Protein AF-A0A969SVI1-F1 (afdb_monomer)

Radius of gyration: 12.45 Å; Cα contacts (8 Å, |Δi|>4): 47; chains: 1; bounding box: 29×22×37 Å

pLDDT: mean 82.42, std 8.95, range [38.66, 89.56]

Foldseek 3Di:
DVVVLVVLLVVLCVVQPPDDDDDDDDDCVVVVVVCVVQVPPAPPKDWDVPDDDIDMDHDDSNPSVVVCCVVVVDDD

Mean predicted aligned error: 5.46 Å

Secondary structure (DSSP, 8-state):
-HHHHHHHHHHHHHHH--S--------TTT-HHHHHHTT--SSSEEEE-SSSSPEEEES-TT-HHHHHHHHH----

Structure (mmCIF, N/CA/C/O backbone):
data_AF-A0A969SVI1-F1
#
_entry.id   AF-A0A969SVI1-F1
#
loop_
_atom_site.group_PDB
_atom_site.id
_atom_site.type_symbol
_atom_site.label_atom_id
_atom_site.label_alt_id
_atom_site.label_comp_id
_atom_site.label_asym_id
_atom_site.label_entity_id
_atom_site.label_seq_id
_atom_site.pdbx_PDB_ins_code
_atom_site.Cartn_x
_atom_site.Cartn_y
_atom_site.Cartn_z
_atom_site.occupancy
_atom_site.B_iso_or_equiv
_atom_site.auth_seq_id
_atom_site.auth_comp_id
_atom_site.auth_asym_id
_atom_site.auth_atom_id
_atom_site.pdbx_PDB_model_num
ATOM 1 N N . VAL A 1 1 ? -3.088 -6.263 -17.349 1.00 62.06 1 VAL A N 1
ATOM 2 C CA . VAL A 1 1 ? -2.905 -7.039 -16.093 1.00 62.06 1 VAL A CA 1
ATOM 3 C C . VAL A 1 1 ? -3.037 -6.137 -14.867 1.00 62.06 1 VAL A C 1
ATOM 5 O O . VAL A 1 1 ? -3.913 -6.393 -14.055 1.00 62.06 1 VAL A O 1
ATOM 8 N N . THR A 1 2 ? -2.276 -5.039 -14.773 1.00 71.62 2 THR A N 1
ATOM 9 C CA . THR A 1 2 ? -2.313 -4.081 -13.644 1.00 71.62 2 THR A CA 1
ATOM 10 C C . THR A 1 2 ? -3.698 -3.494 -13.351 1.00 71.62 2 THR A C 1
ATOM 12 O O . THR A 1 2 ? -4.091 -3.392 -12.195 1.00 71.62 2 THR A O 1
ATOM 15 N N . GLU A 1 3 ? -4.475 -3.176 -14.389 1.00 79.31 3 GLU A N 1
ATOM 16 C CA . GLU A 1 3 ? -5.831 -2.625 -14.240 1.00 79.31 3 GLU A CA 1
ATOM 17 C C . GLU A 1 3 ? -6.776 -3.568 -13.476 1.00 79.31 3 GLU A C 1
ATOM 19 O O . GLU A 1 3 ? -7.543 -3.132 -12.622 1.00 79.31 3 GLU A O 1
ATOM 24 N N . ARG A 1 4 ? -6.648 -4.883 -13.699 1.00 82.06 4 ARG A N 1
ATOM 25 C CA . ARG A 1 4 ? -7.459 -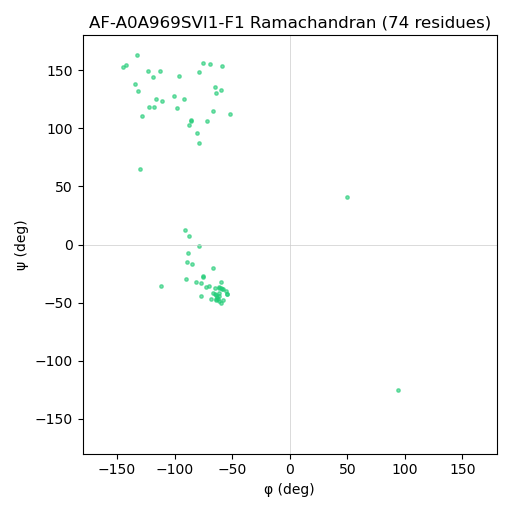5.893 -13.010 1.00 82.06 4 ARG A CA 1
ATOM 26 C C . ARG A 1 4 ? -7.086 -6.023 -11.534 1.00 82.06 4 ARG A C 1
ATOM 28 O O . ARG A 1 4 ? -7.970 -6.198 -10.704 1.00 82.06 4 ARG A O 1
ATOM 35 N N . ILE A 1 5 ? -5.801 -5.883 -11.203 1.00 82.00 5 ILE A N 1
ATOM 36 C CA . ILE A 1 5 ? -5.329 -5.866 -9.811 1.00 82.00 5 ILE A CA 1
ATOM 37 C C . ILE A 1 5 ? -5.927 -4.664 -9.075 1.00 82.00 5 ILE A C 1
ATOM 39 O O . ILE A 1 5 ? -6.446 -4.823 -7.975 1.00 82.00 5 ILE A O 1
ATOM 43 N N . LEU A 1 6 ? -5.915 -3.479 -9.695 1.00 83.94 6 LEU A N 1
ATOM 44 C CA . LEU A 1 6 ? -6.500 -2.270 -9.108 1.00 83.94 6 LEU A CA 1
ATOM 45 C C . LEU A 1 6 ? -8.015 -2.391 -8.918 1.00 83.94 6 LEU A C 1
ATOM 47 O O . LEU A 1 6 ? -8.515 -2.032 -7.857 1.00 83.94 6 LEU A O 1
ATOM 51 N N . GLN A 1 7 ? -8.739 -2.929 -9.903 1.00 87.56 7 GLN A N 1
ATOM 52 C CA . GLN A 1 7 ? -10.183 -3.162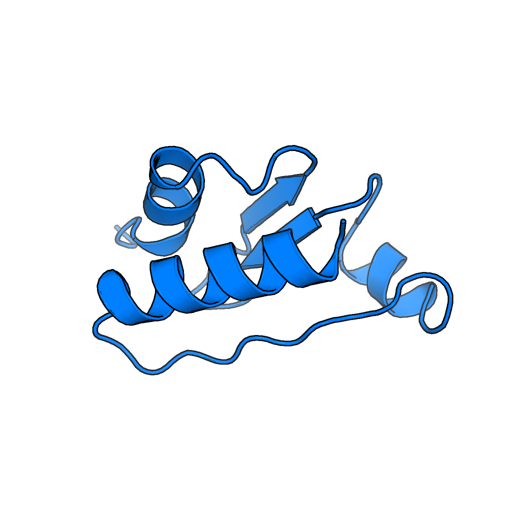 -9.784 1.00 87.56 7 GLN A CA 1
ATOM 53 C C . GLN A 1 7 ? -10.514 -4.151 -8.662 1.00 87.56 7 GLN A C 1
ATOM 55 O O . GLN A 1 7 ? -11.381 -3.869 -7.835 1.00 87.56 7 GLN A O 1
ATOM 60 N N . ASN A 1 8 ? -9.803 -5.280 -8.602 1.00 87.69 8 ASN A N 1
ATOM 61 C CA . ASN A 1 8 ? -9.982 -6.276 -7.547 1.00 87.69 8 ASN A CA 1
ATOM 62 C C . ASN A 1 8 ? -9.670 -5.685 -6.167 1.00 87.69 8 ASN A C 1
ATOM 64 O O . ASN A 1 8 ? -10.444 -5.880 -5.231 1.00 87.69 8 ASN A O 1
ATOM 68 N N . LEU A 1 9 ? -8.571 -4.931 -6.051 1.00 86.75 9 LEU A N 1
ATOM 69 C CA . LEU A 1 9 ? -8.190 -4.253 -4.817 1.00 86.75 9 LEU A CA 1
ATOM 70 C C . LEU A 1 9 ? -9.265 -3.251 -4.400 1.00 86.75 9 LEU A C 1
ATOM 72 O O . LEU A 1 9 ? -9.710 -3.286 -3.262 1.00 86.75 9 LEU A O 1
ATOM 76 N N . HIS A 1 10 ? -9.733 -2.403 -5.314 1.00 87.88 10 HIS A N 1
ATOM 77 C CA . HIS A 1 10 ? -10.783 -1.433 -5.025 1.00 87.88 10 HIS A CA 1
ATOM 78 C C . HIS A 1 10 ? -12.059 -2.124 -4.525 1.00 87.88 10 HIS A C 1
ATOM 80 O O . HIS A 1 10 ? -12.562 -1.779 -3.463 1.00 87.88 10 HIS A O 1
ATOM 86 N N . GLN A 1 11 ? -12.529 -3.176 -5.205 1.00 89.44 11 GLN A N 1
ATOM 87 C CA . GLN A 1 11 ? -13.696 -3.936 -4.741 1.00 89.44 11 GLN A CA 1
ATOM 88 C C . GLN A 1 11 ? -13.487 -4.598 -3.376 1.00 89.44 11 GLN A C 1
ATOM 90 O O . GLN A 1 11 ? -14.426 -4.680 -2.584 1.00 89.44 11 GLN A O 1
ATOM 95 N N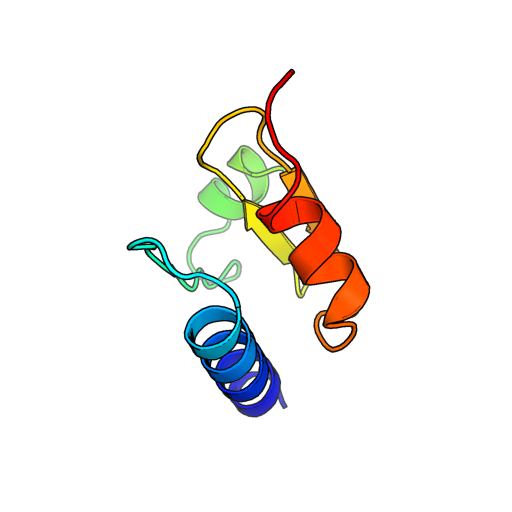 . LEU A 1 12 ? -12.281 -5.095 -3.100 1.00 88.06 12 LEU A N 1
ATOM 96 C CA . LEU A 1 12 ? -11.937 -5.670 -1.806 1.00 88.06 12 LEU A CA 1
ATOM 97 C C . LEU A 1 12 ? -11.995 -4.614 -0.698 1.00 88.06 12 LEU A C 1
ATOM 99 O O . LEU A 1 12 ? -12.572 -4.873 0.360 1.00 88.06 12 LEU A O 1
ATOM 103 N N . LEU A 1 13 ? -11.402 -3.443 -0.943 1.00 87.19 13 LEU A N 1
ATOM 104 C CA . LEU A 1 13 ? -11.364 -2.339 0.010 1.00 87.19 13 LEU A CA 1
ATOM 105 C C . LEU A 1 13 ? -12.775 -1.821 0.292 1.00 87.19 13 LEU A C 1
ATOM 107 O O . LEU A 1 13 ? -13.146 -1.762 1.455 1.00 87.19 13 LEU A O 1
ATOM 111 N N . GLU A 1 14 ? -13.590 -1.579 -0.736 1.00 87.50 14 GLU A N 1
ATOM 112 C CA . GLU A 1 14 ? -14.988 -1.143 -0.586 1.00 87.50 14 GLU A CA 1
ATOM 113 C C . GLU A 1 14 ? -15.839 -2.127 0.23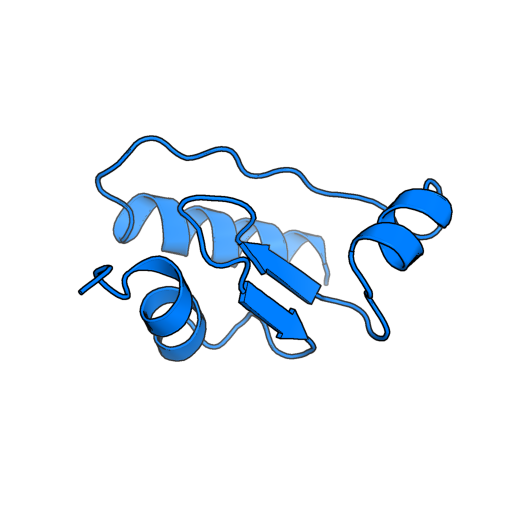2 1.00 87.50 14 GLU A C 1
ATOM 115 O O . GLU A 1 14 ? -16.676 -1.727 1.037 1.00 87.50 14 GLU A O 1
ATOM 120 N N . LYS A 1 15 ? -15.625 -3.437 0.056 1.00 87.94 15 LYS A N 1
ATOM 121 C CA . LYS A 1 15 ? -16.376 -4.464 0.797 1.00 87.94 15 LYS A CA 1
ATOM 122 C C . LYS A 1 15 ? -15.934 -4.612 2.250 1.00 87.94 15 LYS A C 1
ATOM 124 O O . LYS A 1 15 ? -16.728 -5.058 3.074 1.00 87.94 15 LYS A O 1
ATOM 129 N N . SER A 1 16 ? -14.675 -4.306 2.552 1.00 84.81 16 SER A N 1
ATOM 130 C CA . SER A 1 16 ? -14.054 -4.688 3.827 1.00 84.81 16 SER A CA 1
ATOM 131 C C . SER A 1 16 ? -13.755 -3.500 4.735 1.00 84.81 16 SER A C 1
ATOM 133 O O . SER A 1 16 ? -13.859 -3.613 5.955 1.00 84.81 16 SER A O 1
ATOM 135 N N . LEU A 1 17 ? -13.368 -2.359 4.161 1.00 82.19 17 LEU A N 1
ATOM 136 C CA . LEU A 1 17 ? -13.127 -1.129 4.898 1.00 82.19 17 LEU A CA 1
ATOM 137 C C . LEU A 1 17 ? -14.448 -0.382 5.055 1.00 82.19 17 LEU A C 1
ATOM 139 O O . LEU A 1 17 ? -14.961 0.236 4.134 1.00 82.19 17 LEU A O 1
ATOM 143 N N . GLN A 1 18 ? -14.978 -0.410 6.272 1.00 79.31 18 GLN A N 1
ATOM 144 C CA . GLN A 1 18 ? -16.154 0.369 6.672 1.00 79.31 18 GLN A CA 1
ATOM 145 C C . GLN A 1 18 ? -15.811 1.844 6.967 1.00 79.31 18 GLN A C 1
ATOM 147 O O . GLN A 1 18 ? -16.682 2.624 7.342 1.00 79.31 18 GLN A O 1
ATOM 152 N N . GLN A 1 19 ? -14.533 2.220 6.863 1.00 80.81 19 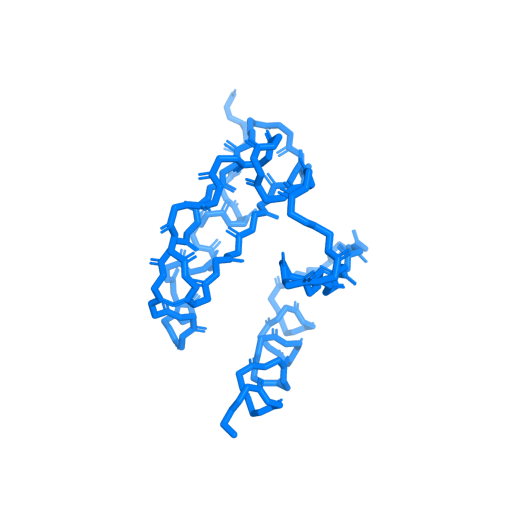GLN A N 1
ATOM 153 C CA . GLN A 1 19 ? -14.023 3.554 7.173 1.00 80.81 19 GLN A CA 1
ATOM 154 C C . GLN A 1 19 ? -13.541 4.247 5.896 1.00 80.81 19 GLN A C 1
ATOM 156 O O . GLN A 1 19 ? -13.042 3.567 4.995 1.00 80.81 19 GLN A O 1
ATOM 161 N N . PRO A 1 20 ? -13.633 5.587 5.823 1.00 84.31 20 PRO A N 1
ATOM 162 C CA . PRO A 1 20 ? -13.112 6.330 4.688 1.00 84.31 20 PRO A CA 1
ATOM 163 C C . PRO A 1 20 ? -11.612 6.077 4.541 1.00 84.31 20 PRO A C 1
ATOM 165 O O . PRO A 1 20 ? -10.846 6.156 5.503 1.00 84.31 20 PRO A O 1
ATOM 168 N N . TYR A 1 21 ? -11.197 5.786 3.316 1.00 86.12 21 TYR A N 1
ATOM 169 C CA . TYR A 1 21 ? -9.804 5.572 2.965 1.00 86.12 21 TYR A CA 1
ATOM 170 C C . TYR A 1 21 ? -9.461 6.367 1.709 1.00 86.12 21 TYR A C 1
ATOM 172 O O . TYR A 1 21 ? -10.327 6.819 0.961 1.00 86.12 21 TYR A O 1
ATOM 180 N N . THR A 1 22 ? -8.168 6.553 1.476 1.00 89.31 22 THR A N 1
ATOM 181 C CA . THR A 1 22 ? -7.663 7.158 0.246 1.00 89.31 22 THR A CA 1
ATOM 182 C C . THR A 1 22 ? -6.715 6.175 -0.409 1.00 89.31 22 THR A C 1
ATOM 184 O O . THR A 1 22 ? -5.694 5.809 0.173 1.00 89.31 22 THR A O 1
ATOM 187 N N . LEU A 1 23 ? -7.053 5.745 -1.623 1.00 88.56 23 LEU A N 1
ATOM 188 C CA . LEU A 1 23 ? -6.186 4.920 -2.452 1.00 88.56 23 LEU A CA 1
ATOM 189 C C . LEU A 1 23 ? -5.466 5.814 -3.462 1.00 88.56 23 LEU A C 1
ATOM 191 O O . LEU A 1 23 ? -6.098 6.438 -4.311 1.00 88.56 23 LEU A O 1
ATOM 195 N N . LYS A 1 24 ? -4.135 5.864 -3.376 1.00 88.62 24 LYS A N 1
ATOM 196 C CA . LYS A 1 24 ? -3.284 6.569 -4.338 1.00 88.62 24 LYS A CA 1
ATOM 197 C C . LYS A 1 24 ? -2.486 5.548 -5.139 1.00 88.62 24 LYS A C 1
ATOM 199 O O . LYS A 1 24 ? -1.746 4.755 -4.564 1.00 88.62 24 LYS A O 1
ATOM 204 N N . VAL A 1 25 ? -2.617 5.593 -6.461 1.00 87.44 25 VAL A N 1
ATOM 205 C CA . VAL A 1 25 ? -1.782 4.806 -7.376 1.00 87.44 25 VAL A CA 1
ATOM 206 C C . VAL A 1 25 ? -0.574 5.650 -7.758 1.00 87.44 25 VAL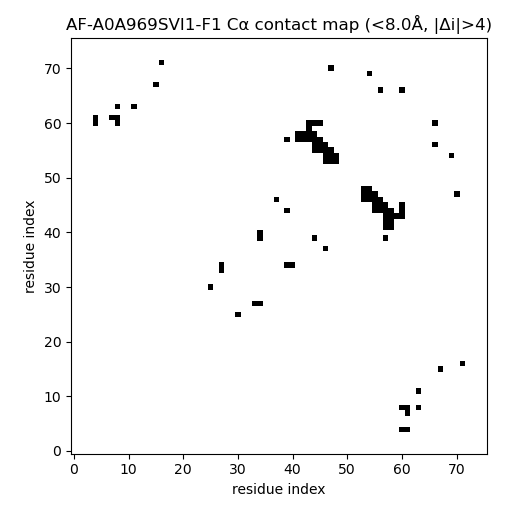 A C 1
ATOM 208 O O . VAL A 1 25 ? -0.730 6.780 -8.219 1.00 87.44 25 VAL A O 1
ATOM 211 N N . VAL A 1 26 ? 0.624 5.111 -7.545 1.00 86.00 26 VAL A N 1
ATOM 212 C CA . VAL A 1 26 ? 1.884 5.776 -7.887 1.00 86.00 26 VAL A CA 1
ATOM 213 C C . VAL A 1 26 ? 2.594 4.961 -8.956 1.00 86.00 26 VAL A C 1
ATOM 215 O O . VAL A 1 26 ? 2.836 3.768 -8.782 1.00 86.00 26 VAL A O 1
ATOM 218 N N . ASP A 1 27 ? 2.922 5.619 -10.064 1.00 86.06 27 ASP A N 1
ATOM 219 C CA . ASP A 1 27 ? 3.771 5.053 -11.105 1.00 86.06 27 ASP A CA 1
ATOM 220 C C . ASP A 1 27 ? 5.238 5.305 -10.744 1.00 86.06 27 ASP A C 1
ATOM 222 O O . ASP A 1 27 ? 5.724 6.435 -10.825 1.00 86.06 27 ASP A O 1
ATOM 226 N N . ILE A 1 28 ? 5.938 4.246 -10.333 1.00 83.94 28 ILE A N 1
ATOM 227 C CA . ILE A 1 28 ? 7.337 4.329 -9.901 1.00 83.94 28 ILE A CA 1
ATOM 228 C C . ILE A 1 28 ? 8.299 4.698 -11.038 1.00 83.94 28 ILE A C 1
ATOM 230 O O . ILE A 1 28 ? 9.389 5.186 -10.764 1.00 83.94 28 ILE A O 1
ATOM 234 N N . TYR A 1 29 ? 7.910 4.501 -12.305 1.00 85.25 29 TYR A N 1
ATOM 235 C CA . TYR A 1 29 ? 8.726 4.927 -13.445 1.00 85.25 29 TYR A CA 1
ATOM 236 C C . TYR A 1 29 ? 8.654 6.441 -13.651 1.00 85.25 29 TYR A C 1
ATOM 238 O O . TYR A 1 29 ? 9.590 7.035 -14.177 1.00 85.25 29 TYR A O 1
ATOM 246 N N . LYS A 1 30 ? 7.546 7.065 -13.232 1.00 87.88 30 LYS A N 1
ATOM 247 C CA . LYS A 1 30 ? 7.357 8.522 -13.280 1.00 87.88 30 LYS A CA 1
ATOM 248 C C . LYS A 1 30 ? 7.828 9.221 -12.007 1.00 87.88 30 LYS A C 1
ATOM 250 O O . LYS A 1 30 ? 8.232 10.374 -12.086 1.00 87.88 30 LYS A O 1
ATOM 255 N N . HIS A 1 31 ? 7.763 8.529 -10.870 1.00 86.25 31 HIS A N 1
ATOM 256 C CA . HIS A 1 31 ? 8.100 9.049 -9.542 1.00 86.25 31 HIS A CA 1
ATOM 257 C C . HIS A 1 31 ? 9.057 8.109 -8.787 1.00 86.25 31 HIS A C 1
ATOM 259 O O . HIS A 1 31 ? 8.667 7.520 -7.769 1.00 86.25 31 HIS A O 1
ATOM 265 N N . PRO A 1 32 ? 10.296 7.919 -9.273 1.00 84.88 32 PRO A N 1
ATOM 266 C CA . PRO A 1 32 ? 11.280 7.060 -8.614 1.00 84.88 32 PRO A CA 1
ATOM 267 C C . PRO A 1 32 ? 11.603 7.519 -7.183 1.00 84.88 32 PRO A C 1
ATOM 269 O O . PRO A 1 32 ? 11.797 6.686 -6.300 1.00 84.88 32 PRO A O 1
ATOM 272 N N . GLU A 1 33 ? 11.568 8.825 -6.914 1.00 88.12 33 GLU A N 1
ATOM 273 C CA . GLU A 1 33 ? 11.800 9.407 -5.590 1.00 88.12 33 GLU A CA 1
ATOM 274 C C . GLU A 1 33 ? 10.778 8.935 -4.544 1.00 88.12 33 GLU A C 1
ATOM 276 O O . GLU A 1 33 ? 11.120 8.698 -3.384 1.00 88.12 33 GLU A O 1
ATOM 281 N N . GLN A 1 34 ? 9.517 8.747 -4.951 1.00 84.62 34 GLN A N 1
ATOM 282 C CA . GLN A 1 34 ? 8.466 8.248 -4.063 1.00 84.62 34 GLN A CA 1
ATOM 283 C C . GLN A 1 34 ? 8.663 6.754 -3.781 1.00 84.62 34 GLN A C 1
ATOM 285 O O . GLN A 1 34 ? 8.464 6.318 -2.651 1.00 84.62 34 GLN A O 1
ATOM 290 N N . ALA A 1 35 ? 9.118 5.983 -4.774 1.00 83.75 35 ALA A N 1
ATOM 291 C CA . ALA A 1 35 ? 9.453 4.574 -4.589 1.00 83.75 35 ALA A CA 1
ATOM 292 C C . ALA A 1 35 ? 10.590 4.392 -3.573 1.00 83.75 35 ALA A C 1
ATOM 294 O O . ALA A 1 35 ? 10.507 3.518 -2.712 1.00 83.75 35 ALA A O 1
ATOM 295 N N . GLU A 1 36 ? 11.617 5.240 -3.630 1.00 84.25 36 GLU A N 1
ATOM 296 C CA . GLU A 1 36 ? 12.735 5.209 -2.687 1.00 84.25 36 GLU A CA 1
ATOM 297 C C . GLU A 1 36 ? 12.305 5.621 -1.271 1.00 84.25 36 GLU A C 1
ATOM 299 O O . GLU A 1 36 ? 12.577 4.895 -0.310 1.00 84.25 36 GLU A O 1
ATOM 304 N N . ALA A 1 37 ? 11.553 6.721 -1.140 1.00 84.12 37 ALA A N 1
ATOM 305 C CA . ALA A 1 37 ? 11.017 7.178 0.145 1.00 84.12 37 ALA A CA 1
ATOM 306 C C . ALA A 1 37 ? 10.119 6.119 0.814 1.00 84.12 37 ALA A C 1
ATOM 308 O O . ALA A 1 37 ? 10.182 5.907 2.029 1.00 84.12 37 ALA A O 1
ATOM 309 N N . ASP A 1 38 ? 9.318 5.411 0.015 1.00 83.50 38 ASP A N 1
ATOM 310 C CA . ASP A 1 38 ? 8.468 4.317 0.475 1.00 83.50 38 ASP A CA 1
ATOM 311 C C . ASP A 1 38 ? 9.169 2.948 0.488 1.00 83.50 38 ASP A C 1
ATOM 313 O O . ASP A 1 38 ? 8.517 1.945 0.786 1.00 83.50 38 ASP A O 1
ATOM 317 N N . GLN A 1 39 ? 10.482 2.888 0.237 1.00 81.88 39 GLN A N 1
ATOM 318 C CA . GLN A 1 39 ? 11.304 1.668 0.228 1.00 81.88 39 GLN A CA 1
ATOM 319 C C . GLN A 1 39 ? 10.708 0.533 -0.625 1.00 81.88 39 GLN A C 1
ATOM 321 O O . GLN A 1 39 ? 10.704 -0.641 -0.243 1.00 81.88 39 GLN A O 1
ATOM 326 N N . VAL A 1 40 ? 10.164 0.887 -1.787 1.00 84.50 40 VAL A N 1
ATOM 327 C CA . VAL A 1 40 ? 9.550 -0.042 -2.734 1.00 84.50 40 VAL A CA 1
ATOM 328 C C . VAL A 1 40 ? 10.644 -0.715 -3.561 1.00 84.50 40 VAL A C 1
ATOM 330 O O . VAL A 1 40 ? 11.096 -0.187 -4.570 1.00 84.50 40 VAL A O 1
ATOM 333 N N . ALA A 1 41 ? 11.064 -1.907 -3.136 1.00 79.31 41 ALA A N 1
ATOM 334 C CA . ALA A 1 41 ? 12.083 -2.698 -3.836 1.00 79.31 41 ALA A CA 1
ATOM 335 C C . ALA A 1 41 ? 11.521 -3.573 -4.975 1.00 79.31 41 ALA A C 1
ATOM 337 O O . ALA A 1 41 ? 12.274 -4.054 -5.818 1.00 79.31 41 ALA A O 1
ATOM 338 N N . ALA A 1 42 ? 10.207 -3.809 -4.996 1.00 82.31 42 ALA A N 1
ATOM 339 C CA . ALA A 1 42 ? 9.544 -4.656 -5.983 1.00 82.31 42 ALA A CA 1
ATOM 340 C C . ALA A 1 42 ? 8.185 -4.076 -6.384 1.00 82.31 42 ALA A C 1
ATOM 342 O O . ALA A 1 42 ? 7.543 -3.365 -5.611 1.00 82.31 42 ALA A O 1
ATOM 343 N N . THR A 1 43 ? 7.716 -4.410 -7.584 1.00 82.88 43 THR A N 1
ATOM 344 C CA . THR A 1 43 ? 6.361 -4.085 -8.039 1.00 82.88 43 THR A CA 1
ATOM 345 C C . THR A 1 43 ? 5.576 -5.361 -8.345 1.00 82.88 43 THR A C 1
ATOM 347 O O . THR A 1 43 ? 6.160 -6.331 -8.829 1.00 82.88 43 THR A O 1
ATOM 350 N N . PRO A 1 44 ? 4.259 -5.388 -8.070 1.00 86.06 44 PRO A N 1
ATOM 351 C CA . PRO A 1 44 ? 3.465 -4.349 -7.403 1.00 86.06 44 PRO A CA 1
ATOM 352 C C . PRO A 1 44 ? 3.647 -4.357 -5.868 1.00 86.06 44 PRO A C 1
ATOM 354 O O . PRO A 1 44 ? 3.869 -5.408 -5.272 1.00 86.06 44 PRO A O 1
ATOM 357 N N . THR A 1 45 ? 3.551 -3.185 -5.224 1.00 88.88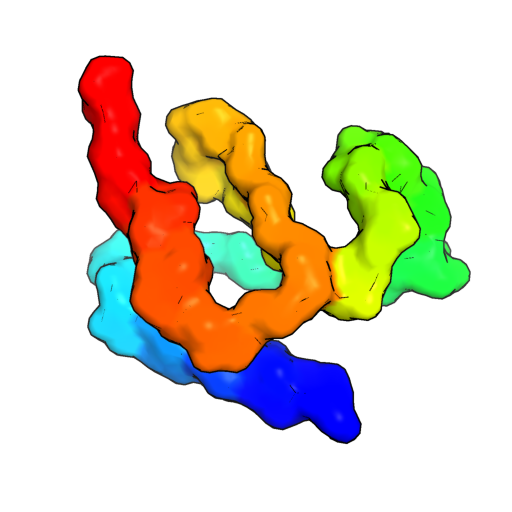 45 THR A N 1
ATOM 358 C CA . THR A 1 45 ? 3.614 -3.041 -3.754 1.00 88.88 45 THR A CA 1
ATOM 359 C C . THR A 1 45 ? 2.468 -2.169 -3.252 1.00 88.88 45 THR A C 1
ATOM 361 O O . THR A 1 45 ? 2.230 -1.086 -3.781 1.00 88.88 45 THR A O 1
ATOM 364 N N . LEU A 1 46 ? 1.773 -2.634 -2.213 1.00 89.56 46 LEU A N 1
ATOM 365 C CA . LEU A 1 46 ? 0.768 -1.874 -1.476 1.00 89.56 46 LEU A CA 1
ATOM 366 C C . LEU A 1 46 ? 1.369 -1.334 -0.174 1.00 89.56 46 LEU A C 1
ATOM 368 O O . LEU A 1 46 ? 1.925 -2.094 0.623 1.00 89.56 46 LEU A O 1
ATOM 372 N N . VAL A 1 47 ? 1.224 -0.030 0.058 1.00 88.81 47 VAL A N 1
ATOM 373 C CA . VAL A 1 47 ? 1.726 0.654 1.257 1.00 88.81 47 VAL A CA 1
ATOM 374 C C . VAL A 1 47 ? 0.552 1.244 2.036 1.00 88.81 47 VAL A C 1
ATOM 376 O O . VAL A 1 47 ? -0.167 2.109 1.543 1.00 88.81 47 VAL A O 1
ATOM 379 N N . LYS A 1 48 ? 0.367 0.792 3.277 1.00 88.38 48 LYS A N 1
ATOM 380 C CA . LYS A 1 48 ? -0.543 1.407 4.248 1.00 88.38 48 LYS A CA 1
ATOM 381 C C . LYS A 1 48 ? 0.228 2.489 4.989 1.00 88.38 48 LYS A C 1
ATOM 383 O O . LYS A 1 48 ? 1.020 2.176 5.874 1.00 88.38 48 LYS A O 1
ATOM 388 N N . VAL A 1 49 ? -0.010 3.746 4.631 1.00 87.56 49 VAL A N 1
ATOM 389 C CA . VAL A 1 49 ? 0.630 4.906 5.276 1.00 87.56 49 VAL A CA 1
ATOM 390 C C . VAL A 1 49 ? -0.061 5.311 6.579 1.00 87.56 49 VAL A C 1
ATOM 392 O O . VAL A 1 49 ? 0.604 5.759 7.510 1.00 87.56 49 VAL A O 1
ATOM 395 N N . TRP A 1 50 ? -1.382 5.121 6.656 1.00 83.75 50 TRP A N 1
ATOM 396 C CA . TRP A 1 50 ? -2.195 5.405 7.834 1.00 83.75 50 TRP A CA 1
ATOM 397 C C . TRP A 1 50 ? -3.339 4.385 7.999 1.00 83.75 50 TRP A C 1
ATOM 399 O O . TRP A 1 50 ? -3.814 3.830 7.008 1.00 83.75 50 TRP A O 1
ATOM 409 N N . PRO A 1 51 ? -3.797 4.149 9.240 1.00 84.31 51 PRO A N 1
ATOM 410 C CA . PRO A 1 51 ? -3.178 4.624 10.473 1.00 84.31 51 PRO A CA 1
ATOM 411 C C . PRO A 1 51 ? -1.838 3.944 10.771 1.00 84.31 51 PRO A C 1
ATOM 413 O O . PRO A 1 51 ? -1.569 2.857 10.259 1.00 84.31 51 PRO A O 1
ATOM 416 N N . LYS A 1 52 ? -0.976 4.620 11.545 1.00 82.75 52 LYS A N 1
ATOM 417 C CA . LYS A 1 52 ? 0.345 4.091 11.917 1.00 82.75 52 LYS A CA 1
ATOM 418 C C . LYS A 1 52 ? 0.208 2.750 12.670 1.00 82.75 52 LYS A C 1
ATOM 420 O O . LYS A 1 52 ? -0.816 2.523 13.308 1.00 82.75 52 LYS A O 1
ATOM 425 N N . PRO A 1 53 ? 1.225 1.867 12.629 1.00 86.31 53 PRO A N 1
ATOM 426 C CA . PRO A 1 53 ? 2.494 1.981 11.902 1.00 86.31 53 PRO A CA 1
ATOM 427 C C . PRO A 1 53 ? 2.347 1.743 10.391 1.00 86.31 53 PRO A C 1
ATOM 429 O O . PRO A 1 53 ? 1.430 1.056 9.945 1.00 86.31 53 PRO A O 1
ATOM 432 N N . VAL A 1 54 ? 3.286 2.282 9.607 1.00 87.62 54 VAL A N 1
ATOM 433 C CA . VAL A 1 54 ? 3.324 2.060 8.153 1.00 87.62 54 VAL A CA 1
ATOM 434 C C . VAL A 1 54 ? 3.571 0.576 7.869 1.00 87.62 54 VAL A C 1
ATOM 436 O O . VAL A 1 54 ? 4.489 -0.026 8.431 1.00 87.62 54 VAL A O 1
ATOM 439 N N . ARG A 1 55 ? 2.754 -0.027 7.001 1.00 88.06 55 ARG A N 1
ATOM 440 C CA . ARG A 1 55 ? 2.885 -1.435 6.584 1.00 88.06 55 ARG A CA 1
ATOM 441 C C . ARG A 1 55 ? 3.023 -1.535 5.072 1.00 88.06 55 ARG A C 1
ATOM 443 O O . ARG A 1 55 ? 2.470 -0.718 4.343 1.00 88.06 55 ARG A O 1
ATOM 450 N N . ARG A 1 56 ? 3.749 -2.551 4.603 1.00 87.00 56 ARG A N 1
ATOM 451 C CA . ARG A 1 56 ? 4.070 -2.750 3.185 1.00 87.00 56 ARG A CA 1
ATOM 452 C C . ARG A 1 56 ? 3.840 -4.202 2.791 1.00 87.00 56 ARG A C 1
ATOM 454 O O . ARG A 1 56 ? 4.195 -5.105 3.546 1.00 87.00 56 ARG A O 1
ATOM 461 N N . ILE A 1 57 ? 3.263 -4.412 1.615 1.00 87.00 57 ILE A N 1
ATOM 462 C CA . ILE A 1 57 ? 3.068 -5.726 1.003 1.00 87.00 57 ILE A CA 1
ATOM 463 C C . ILE A 1 57 ? 3.628 -5.648 -0.405 1.00 87.00 57 ILE A C 1
ATOM 465 O O . ILE A 1 57 ? 3.049 -4.969 -1.245 1.00 87.00 57 ILE A O 1
ATOM 469 N N . ALA A 1 58 ? 4.735 -6.337 -0.656 1.00 85.94 58 ALA A N 1
ATOM 470 C CA . ALA A 1 58 ? 5.285 -6.494 -1.995 1.00 85.94 58 ALA A CA 1
ATOM 471 C C . ALA A 1 58 ? 4.822 -7.819 -2.617 1.00 85.94 58 ALA A C 1
ATOM 473 O O . ALA A 1 58 ? 4.706 -8.833 -1.922 1.00 85.94 58 ALA A O 1
ATOM 474 N N . GLY A 1 59 ? 4.598 -7.818 -3.930 1.00 82.75 59 GLY A N 1
ATOM 475 C CA . GLY A 1 59 ? 4.271 -9.013 -4.702 1.00 82.75 59 GLY A CA 1
ATOM 476 C C . GLY A 1 59 ? 2.768 -9.221 -4.874 1.00 82.75 59 GLY A C 1
ATOM 477 O O . GLY A 1 59 ? 2.079 -8.358 -5.406 1.00 82.75 59 GLY A O 1
ATOM 478 N N . ASN A 1 60 ? 2.255 -10.395 -4.497 1.00 78.44 60 ASN A N 1
ATOM 479 C CA . ASN A 1 60 ? 0.893 -10.792 -4.854 1.00 78.44 60 ASN A CA 1
ATOM 480 C C . ASN A 1 60 ? -0.181 -10.006 -4.072 1.00 78.44 60 ASN A C 1
ATOM 482 O O . ASN A 1 60 ? -0.412 -10.264 -2.890 1.00 78.44 60 ASN A O 1
ATOM 486 N N . LEU A 1 61 ? -0.851 -9.077 -4.763 1.00 79.38 61 LEU A N 1
ATOM 487 C CA . LEU A 1 61 ? -1.977 -8.282 -4.256 1.00 79.38 61 LEU A CA 1
ATOM 488 C C . LEU A 1 61 ? -3.351 -8.929 -4.526 1.00 79.38 61 LEU A C 1
ATOM 490 O O . LEU A 1 61 ? -4.379 -8.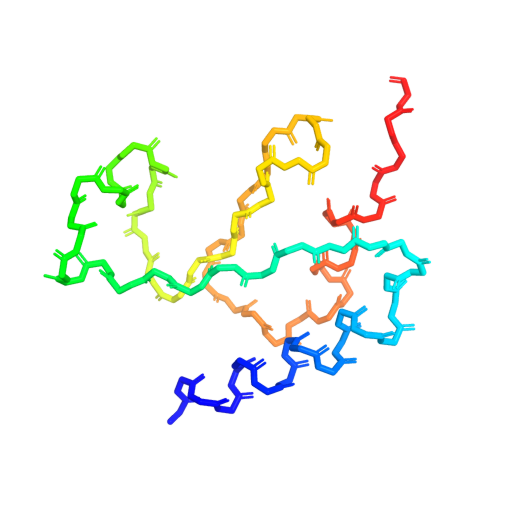274 -4.384 1.00 79.38 61 LEU A O 1
ATOM 494 N N . GLU A 1 62 ? -3.389 -10.197 -4.932 1.00 76.50 62 GLU A N 1
ATOM 495 C CA . GLU A 1 62 ? -4.635 -10.956 -5.108 1.00 76.50 62 GLU A CA 1
ATOM 496 C C . GLU A 1 62 ? -5.067 -11.675 -3.819 1.00 76.50 62 GLU A C 1
ATOM 498 O O . GLU A 1 62 ? -6.221 -12.083 -3.693 1.00 76.50 62 GLU A O 1
ATOM 503 N N . ASP A 1 63 ? -4.170 -11.793 -2.832 1.00 83.81 63 ASP A N 1
ATOM 504 C CA . ASP A 1 63 ? -4.483 -12.384 -1.530 1.00 83.81 63 ASP A CA 1
ATOM 505 C C . ASP A 1 63 ? -5.225 -11.381 -0.637 1.00 83.81 63 ASP A C 1
ATOM 507 O O . ASP A 1 63 ? -4.649 -10.628 0.159 1.00 83.81 63 ASP A O 1
ATOM 511 N N . ALA A 1 64 ? -6.545 -11.392 -0.793 1.00 83.00 64 ALA A N 1
ATOM 512 C CA . ALA A 1 64 ? -7.466 -10.568 -0.034 1.00 83.00 64 ALA A CA 1
ATOM 513 C C . ALA A 1 64 ? -7.305 -10.730 1.485 1.00 83.00 64 ALA A C 1
ATOM 515 O O . ALA A 1 64 ? -7.300 -9.735 2.207 1.00 83.00 64 ALA A O 1
ATOM 516 N N . ALA A 1 65 ? -7.132 -11.957 1.983 1.00 83.56 65 ALA A N 1
ATOM 517 C CA . ALA A 1 65 ? -7.025 -12.216 3.418 1.00 83.56 65 ALA A CA 1
ATOM 518 C C . ALA A 1 65 ? -5.765 -11.568 4.007 1.00 83.56 65 ALA A C 1
ATOM 520 O O . ALA A 1 65 ? -5.819 -10.932 5.064 1.00 83.56 65 ALA A O 1
ATOM 521 N N . LYS A 1 66 ? -4.642 -11.668 3.290 1.00 84.12 66 LYS A N 1
ATOM 522 C CA . LYS A 1 66 ? -3.374 -11.047 3.685 1.00 84.12 66 LYS A CA 1
ATOM 523 C C . LYS A 1 66 ? -3.435 -9.521 3.649 1.00 84.12 66 LYS A C 1
ATOM 525 O O . LYS A 1 66 ? -2.945 -8.868 4.574 1.00 84.12 66 LYS A O 1
ATOM 530 N N . ILE A 1 67 ? -4.059 -8.950 2.616 1.00 86.50 67 ILE A N 1
ATOM 531 C CA . ILE A 1 67 ? -4.275 -7.499 2.515 1.00 86.50 67 ILE A CA 1
ATOM 532 C C . ILE A 1 67 ? -5.111 -7.012 3.700 1.00 86.50 67 ILE A C 1
ATOM 534 O O . ILE A 1 67 ? -4.709 -6.083 4.403 1.00 86.50 67 ILE A O 1
ATOM 538 N N . LEU A 1 68 ? -6.238 -7.670 3.972 1.00 84.25 68 LEU A N 1
ATOM 539 C CA . LEU A 1 68 ? -7.127 -7.279 5.060 1.00 84.25 68 LEU A CA 1
ATOM 540 C C . LEU A 1 68 ? -6.489 -7.435 6.433 1.00 84.25 68 LEU A C 1
ATOM 542 O O . LEU A 1 68 ? -6.673 -6.549 7.256 1.00 84.25 68 LEU A O 1
ATOM 546 N N . GLN A 1 69 ? -5.688 -8.471 6.683 1.00 83.75 69 GLN A N 1
ATOM 547 C CA . GLN A 1 69 ? -4.954 -8.588 7.950 1.00 83.75 69 GLN A CA 1
ATOM 548 C C . GLN A 1 69 ? -4.097 -7.350 8.240 1.00 83.75 69 GLN A C 1
ATOM 550 O O . GLN A 1 69 ? -4.069 -6.841 9.362 1.00 83.75 69 GLN A O 1
ATOM 555 N N . ILE A 1 70 ? -3.412 -6.840 7.218 1.00 80.94 70 ILE A N 1
ATOM 556 C CA . ILE A 1 70 ? -2.497 -5.706 7.353 1.00 80.94 70 ILE A CA 1
ATOM 557 C C . ILE 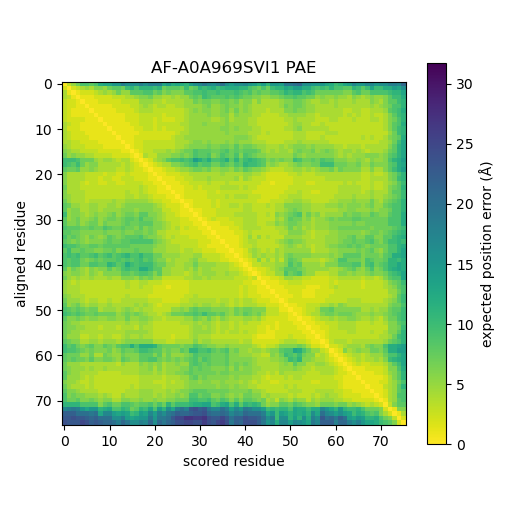A 1 70 ? -3.260 -4.378 7.462 1.00 80.94 70 ILE A C 1
ATOM 559 O O . ILE A 1 70 ? -2.837 -3.467 8.184 1.00 80.94 70 ILE A O 1
ATOM 563 N N . LEU A 1 71 ? -4.407 -4.270 6.790 1.00 80.44 71 LEU A N 1
ATOM 564 C CA . LEU A 1 71 ? -5.268 -3.091 6.851 1.00 80.44 71 LEU A CA 1
ATOM 565 C C . LEU A 1 71 ? -6.084 -3.022 8.148 1.00 80.44 71 LEU A C 1
ATOM 567 O O . LEU A 1 71 ? -6.111 -1.960 8.769 1.00 80.44 71 LEU A O 1
ATOM 571 N N . ALA A 1 72 ? -6.673 -4.138 8.577 1.00 71.88 72 ALA A N 1
ATOM 572 C CA . ALA A 1 72 ? -7.611 -4.240 9.693 1.00 71.88 72 ALA A CA 1
ATOM 573 C C . ALA A 1 72 ? -6.957 -4.465 11.062 1.00 71.88 72 ALA A C 1
ATOM 575 O O . ALA A 1 72 ? -7.672 -4.421 12.057 1.00 71.88 72 ALA A O 1
ATOM 576 N N . SER A 1 73 ? -5.638 -4.701 11.137 1.00 61.03 73 SER A N 1
ATOM 577 C CA . SER A 1 73 ? -4.941 -4.862 12.422 1.00 61.03 73 SER A CA 1
ATOM 578 C C . SER A 1 73 ? -5.263 -3.683 13.359 1.00 61.03 73 SER A C 1
ATOM 580 O O . SER A 1 73 ? -4.845 -2.555 13.055 1.00 61.03 73 SER A O 1
ATOM 582 N N . PRO A 1 74 ? -5.999 -3.921 14.466 1.00 49.72 74 PRO A N 1
ATOM 583 C CA . PRO A 1 74 ? -6.270 -2.908 15.470 1.00 49.72 74 PRO A CA 1
ATOM 584 C C . PRO A 1 74 ? -4.943 -2.533 16.120 1.00 49.72 74 PRO A C 1
ATOM 586 O O . PRO A 1 74 ? -4.118 -3.396 16.421 1.00 49.72 74 PRO A O 1
ATOM 589 N N . GLN A 1 75 ? -4.722 -1.238 16.299 1.00 51.41 75 GLN A N 1
ATOM 590 C CA . GLN A 1 75 ? -3.640 -0.764 17.150 1.00 51.41 75 GLN A CA 1
ATOM 591 C C . GLN A 1 75 ? -3.996 -1.170 18.586 1.00 51.41 75 GLN A C 1
ATOM 593 O O . GLN A 1 75 ? -5.031 -0.735 19.091 1.00 51.41 75 GLN A O 1
ATOM 598 N N . VAL A 1 76 ? -3.195 -2.057 19.183 1.00 38.66 76 VAL A N 1
ATOM 599 C CA . VAL A 1 76 ? -3.096 -2.191 20.646 1.00 38.66 76 VAL A CA 1
ATOM 600 C C . VAL A 1 76 ? -2.372 -0.986 21.222 1.00 38.66 76 VAL A C 1
ATOM 602 O O . VAL A 1 76 ? -1.429 -0.506 20.550 1.00 38.66 76 VAL A O 1
#

Nearest PDB structures (foldseek):
  5jyv-assembly1_B  TM=7.770E-01  e=1.240E-05  Thermosynechococcus vestitus BP-1
  5jwr-assembly1_B  TM=8.789E-01  e=1.290E-04  Thermosynechococcus vestitus BP-1
  5n8y-assembly1_G  TM=7.958E-01  e=1.700E-04  Synechococcus elongatus
  8fwj-assembly1_M  TM=8.262E-01  e=4.459E-04  Cereibacter sphaeroides
  3die-assembly1_B  TM=7.009E-01  e=9.612E-02  Staphylococcus aureus

Solvent-accessible surface area (backbone atoms only — not comparable to full-atom values): 5004 Å² total; per-residue (Å²): 113,69,67,58,51,53,53,52,43,50,54,49,44,66,75,67,49,92,59,96,80,83,89,81,90,77,58,50,90,83,37,50,69,57,29,58,76,67,66,57,88,55,80,54,60,53,72,42,73,68,73,73,74,70,45,76,47,69,50,80,76,80,47,59,69,64,54,45,53,72,70,65,59,75,82,127

Sequence (76 aa):
VTERILQNLHQLLEKSLQQPYTLKVVDIYKHPEQAEADQVAATPTLVKVWPKPVRRIAGNLEDAAKILQILASPQV